Protein AF-A0A5C8MNL9-F1 (afdb_monomer_lite)

Sequence (63 aa):
MIRMYILLGFSFLFFHLHITGEISKYINMRYSYISFSAIFVFAFLTIVQLFFASREGKHEHCH

Radius of gyration: 15.81 Å; chains: 1; bounding box: 36×20×46 Å

Secondary structure (DSSP, 8-state):
-HHHHHHHHHHHHHHHHHHHSTHHHHS-GGGHHHHHHHHHHHHHHHHHHHHHHHHHTTSS---

pLDDT: mean 86.25, std 13.87, range [37.97, 95.88]

Structure (mmCIF, N/CA/C/O backbone):
data_AF-A0A5C8MNL9-F1
#
_entry.id   AF-A0A5C8MNL9-F1
#
loop_
_atom_site.group_PDB
_atom_site.id
_atom_site.type_symbol
_atom_site.label_atom_id
_atom_site.label_alt_id
_atom_site.label_comp_id
_atom_site.label_asym_id
_atom_site.label_entity_id
_atom_site.label_seq_id
_atom_site.pdbx_PDB_ins_code
_atom_site.Cartn_x
_atom_site.Cartn_y
_atom_site.Cartn_z
_atom_site.occupancy
_atom_site.B_iso_or_equiv
_atom_site.auth_seq_id
_atom_site.auth_comp_id
_atom_site.auth_asym_id
_atom_site.auth_atom_id
_atom_site.pdbx_PDB_model_num
ATOM 1 N N . MET A 1 1 ? 10.322 -13.452 -9.416 1.00 78.50 1 MET A N 1
ATOM 2 C CA . MET A 1 1 ? 8.860 -13.455 -9.664 1.00 78.50 1 MET A CA 1
ATOM 3 C C . MET A 1 1 ? 8.015 -13.727 -8.417 1.00 78.50 1 MET A C 1
ATOM 5 O O . MET A 1 1 ? 7.247 -12.847 -8.062 1.00 78.50 1 MET A O 1
ATOM 9 N N . ILE A 1 2 ? 8.174 -14.846 -7.689 1.00 88.25 2 ILE A N 1
ATOM 10 C CA . ILE A 1 2 ? 7.323 -15.169 -6.514 1.00 88.25 2 ILE A CA 1
ATOM 11 C C . ILE A 1 2 ? 7.252 -14.063 -5.445 1.00 88.25 2 ILE A C 1
ATOM 13 O O . ILE A 1 2 ? 6.178 -13.745 -4.944 1.00 88.25 2 ILE A O 1
ATOM 17 N N . ARG A 1 3 ? 8.381 -13.396 -5.174 1.00 87.12 3 ARG A N 1
ATOM 18 C CA . ARG A 1 3 ? 8.460 -12.271 -4.231 1.00 87.12 3 ARG A CA 1
ATOM 19 C C . ARG A 1 3 ? 7.518 -11.110 -4.601 1.00 87.12 3 ARG A C 1
ATOM 21 O O . ARG A 1 3 ? 6.939 -10.526 -3.700 1.00 87.12 3 ARG A O 1
ATOM 28 N N . MET A 1 4 ? 7.291 -10.823 -5.888 1.00 89.88 4 MET A N 1
ATOM 29 C CA . MET A 1 4 ? 6.344 -9.779 -6.318 1.00 89.88 4 MET A CA 1
ATOM 30 C C . MET A 1 4 ? 4.907 -10.126 -5.907 1.00 89.88 4 MET A C 1
ATOM 32 O O . MET A 1 4 ? 4.208 -9.277 -5.365 1.00 89.88 4 MET A O 1
ATOM 36 N N . TYR A 1 5 ? 4.481 -11.375 -6.123 1.00 90.12 5 TYR A N 1
ATOM 37 C CA . TYR A 1 5 ? 3.139 -11.829 -5.748 1.00 90.12 5 TYR A CA 1
ATOM 38 C C . TYR A 1 5 ? 2.926 -11.805 -4.235 1.00 90.12 5 TYR A C 1
ATOM 40 O O . TYR A 1 5 ? 1.839 -11.467 -3.779 1.00 90.12 5 TYR A O 1
ATOM 48 N N . ILE A 1 6 ? 3.972 -12.096 -3.456 1.00 93.62 6 ILE A N 1
ATOM 49 C CA . ILE A 1 6 ? 3.936 -11.973 -1.995 1.00 93.62 6 ILE A CA 1
ATOM 50 C C . ILE A 1 6 ? 3.699 -10.511 -1.591 1.00 93.62 6 ILE A C 1
ATOM 52 O O . ILE A 1 6 ? 2.807 -10.241 -0.791 1.00 93.62 6 ILE A O 1
ATOM 56 N N . LEU A 1 7 ? 4.443 -9.560 -2.167 1.00 93.94 7 LEU A N 1
ATOM 57 C CA . LEU A 1 7 ? 4.257 -8.133 -1.878 1.00 93.94 7 LEU A CA 1
ATOM 58 C C . LEU A 1 7 ? 2.858 -7.636 -2.266 1.00 93.94 7 LEU A C 1
ATOM 60 O O . LEU A 1 7 ? 2.224 -6.915 -1.495 1.00 93.94 7 LEU A O 1
ATOM 64 N N . LEU A 1 8 ? 2.369 -8.048 -3.436 1.00 93.19 8 LEU A N 1
ATOM 65 C CA . LEU A 1 8 ? 1.037 -7.691 -3.914 1.00 93.19 8 LEU A CA 1
ATOM 66 C C . LEU A 1 8 ? -0.056 -8.288 -3.017 1.00 93.19 8 LEU A C 1
ATOM 68 O O . LEU A 1 8 ? -1.001 -7.589 -2.654 1.00 93.19 8 LEU A O 1
ATOM 72 N N . GLY A 1 9 ? 0.112 -9.540 -2.585 1.00 94.81 9 GLY A N 1
ATOM 73 C CA . GLY A 1 9 ? -0.773 -10.199 -1.626 1.00 94.81 9 GLY A CA 1
ATOM 74 C C . GLY A 1 9 ? -0.826 -9.474 -0.281 1.00 94.81 9 GLY A C 1
ATOM 75 O O . GLY A 1 9 ? -1.914 -9.248 0.243 1.00 94.81 9 GLY A O 1
ATOM 76 N N . PHE A 1 10 ? 0.318 -9.031 0.251 1.00 93.62 10 PHE A N 1
ATOM 77 C CA . PHE A 1 10 ? 0.343 -8.216 1.468 1.00 93.62 10 PHE A CA 1
ATOM 78 C C . PHE A 1 10 ? -0.334 -6.860 1.269 1.00 93.62 10 PHE A C 1
ATOM 80 O O . PHE A 1 10 ? -1.150 -6.471 2.100 1.00 93.62 10 PHE A O 1
ATOM 87 N N . SER A 1 11 ? -0.062 -6.157 0.167 1.00 92.94 11 SER A N 1
ATOM 88 C CA . SER A 1 11 ? -0.729 -4.883 -0.129 1.00 92.94 11 SER A CA 1
ATOM 89 C C . SER A 1 11 ? -2.256 -5.046 -0.157 1.00 92.94 11 SER A C 1
ATOM 91 O O . SER A 1 11 ? -2.967 -4.286 0.501 1.00 92.94 11 SER A O 1
ATOM 93 N N . PHE A 1 12 ? -2.755 -6.101 -0.814 1.00 94.00 12 PHE A N 1
ATOM 94 C CA . PHE A 1 12 ? -4.182 -6.420 -0.859 1.00 94.00 12 PHE A CA 1
ATOM 95 C C . PHE A 1 12 ? -4.753 -6.791 0.514 1.00 94.00 12 PHE A C 1
ATOM 97 O O . PHE A 1 12 ? -5.818 -6.303 0.884 1.00 94.00 12 PHE A O 1
ATOM 104 N N . LEU A 1 13 ? -4.044 -7.607 1.297 1.00 93.88 13 LEU A N 1
ATOM 105 C CA . LEU A 1 13 ? -4.464 -7.995 2.644 1.00 93.88 13 LEU A CA 1
ATOM 106 C C . LEU A 1 13 ? -4.631 -6.773 3.555 1.00 93.88 13 LEU A C 1
ATOM 108 O O . LEU A 1 13 ? -5.672 -6.615 4.189 1.00 93.88 13 LEU A O 1
ATOM 112 N N . PHE A 1 14 ? -3.626 -5.894 3.603 1.00 92.69 14 PHE A N 1
ATOM 113 C CA . PHE A 1 14 ? -3.683 -4.683 4.423 1.00 92.69 14 PHE A CA 1
ATOM 114 C C . PHE A 1 14 ? -4.789 -3.736 3.953 1.00 92.69 14 PHE A C 1
ATOM 116 O O . PHE A 1 14 ? -5.499 -3.171 4.783 1.00 92.69 14 PHE A O 1
ATOM 123 N N . PHE A 1 15 ? -4.986 -3.608 2.641 1.00 92.88 15 PHE A N 1
ATOM 124 C CA . PHE A 1 15 ? -6.074 -2.814 2.079 1.00 92.88 15 PHE A CA 1
ATOM 125 C C . PHE A 1 15 ? -7.455 -3.376 2.450 1.00 92.88 15 PHE A C 1
ATOM 127 O O . PHE A 1 15 ? -8.316 -2.637 2.923 1.00 92.88 15 PHE A O 1
ATOM 134 N N . HIS A 1 16 ? -7.646 -4.692 2.326 1.00 93.81 16 HIS A N 1
ATOM 135 C CA . HIS A 1 16 ? -8.883 -5.375 2.700 1.00 93.81 16 HIS A CA 1
ATOM 136 C C . HIS A 1 16 ? -9.198 -5.212 4.193 1.00 93.81 16 HIS A C 1
ATOM 138 O O . HIS A 1 16 ? -10.317 -4.844 4.552 1.00 93.81 16 HIS A O 1
ATOM 144 N N . LEU A 1 17 ? -8.215 -5.429 5.074 1.00 92.88 17 LEU A N 1
ATOM 145 C CA . LEU A 1 17 ? -8.380 -5.234 6.521 1.00 92.88 17 LEU A CA 1
ATOM 146 C C . LEU A 1 17 ? -8.698 -3.777 6.880 1.00 92.88 17 LEU A C 1
ATOM 148 O O . LEU A 1 17 ? -9.440 -3.530 7.830 1.00 92.88 17 LEU A O 1
ATOM 152 N N . HIS A 1 18 ? -8.141 -2.816 6.139 1.00 90.31 18 HIS A N 1
ATOM 153 C CA . HIS A 1 18 ? -8.395 -1.400 6.378 1.00 90.31 18 HIS A CA 1
ATOM 154 C C . HIS A 1 18 ? -9.813 -0.994 5.955 1.00 90.31 18 HIS A C 1
ATOM 156 O O . HIS A 1 18 ? -10.495 -0.315 6.715 1.00 90.31 18 HIS A O 1
ATOM 162 N N . ILE A 1 19 ? -10.289 -1.458 4.792 1.00 91.00 19 ILE A N 1
ATOM 163 C CA . ILE A 1 19 ? -11.654 -1.178 4.309 1.00 91.00 19 ILE A CA 1
ATOM 164 C C . ILE A 1 19 ? -12.712 -1.831 5.197 1.00 91.00 19 ILE A C 1
ATOM 166 O O . ILE A 1 19 ? -13.719 -1.210 5.520 1.00 91.00 19 ILE A O 1
ATOM 170 N N . THR A 1 20 ? -12.494 -3.084 5.589 1.00 93.25 20 THR A N 1
ATOM 171 C CA . THR A 1 20 ? -13.450 -3.831 6.423 1.00 93.25 20 THR A CA 1
ATOM 172 C C . THR A 1 20 ? -13.467 -3.367 7.879 1.00 93.25 20 THR A C 1
ATOM 174 O O . THR A 1 20 ? -14.374 -3.728 8.621 1.00 93.25 20 THR A O 1
ATOM 177 N N . GLY A 1 21 ? -12.469 -2.590 8.319 1.00 89.06 21 GLY A N 1
ATOM 178 C CA . GLY A 1 21 ? -12.303 -2.201 9.723 1.00 89.06 21 GLY A CA 1
ATOM 179 C C . GLY A 1 21 ? -11.825 -3.341 10.635 1.00 89.06 21 GLY A C 1
ATOM 180 O O . GLY A 1 21 ? -11.563 -3.120 11.823 1.00 89.06 21 GLY A O 1
ATOM 181 N N . GLU A 1 22 ? -11.627 -4.543 10.083 1.00 92.44 22 GLU A N 1
ATOM 182 C CA . GLU A 1 22 ? -11.103 -5.723 10.782 1.00 92.44 22 GLU A CA 1
ATOM 183 C C . GLU A 1 22 ? -9.661 -5.506 11.266 1.00 92.44 22 GLU A C 1
ATOM 185 O O . GLU A 1 22 ? -9.199 -6.211 12.158 1.00 92.44 22 GLU A O 1
ATOM 190 N N . ILE A 1 23 ? -8.954 -4.487 10.756 1.00 90.31 23 ILE A N 1
ATOM 191 C CA . ILE A 1 23 ? -7.621 -4.092 11.237 1.00 90.31 23 ILE A CA 1
ATOM 192 C C . ILE A 1 23 ? -7.588 -3.864 12.762 1.00 90.31 23 ILE A C 1
ATOM 194 O O . ILE A 1 23 ? -6.593 -4.189 13.410 1.00 90.31 23 ILE A O 1
ATOM 198 N N . SER A 1 24 ? -8.703 -3.400 13.342 1.00 89.62 24 SER A N 1
ATOM 199 C CA . SER A 1 24 ? -8.904 -3.205 14.788 1.00 89.62 24 SER A CA 1
ATOM 200 C C . SER A 1 24 ? -8.704 -4.467 15.631 1.00 89.62 24 SER A C 1
ATOM 202 O O . SER A 1 24 ? -8.356 -4.377 16.807 1.00 89.62 24 SER A O 1
ATOM 204 N N . LYS A 1 25 ? -8.920 -5.643 15.033 1.00 90.81 25 LYS A N 1
ATOM 205 C CA . LYS A 1 25 ? -8.818 -6.954 15.679 1.00 90.81 25 LYS A CA 1
ATOM 206 C C . LYS A 1 25 ? -7.378 -7.451 15.780 1.00 90.81 25 LYS A C 1
ATOM 208 O O . LYS A 1 25 ? -7.069 -8.262 16.647 1.00 90.81 25 LYS A O 1
ATOM 213 N N . TYR A 1 26 ? -6.509 -6.980 14.889 1.00 90.50 26 TYR A N 1
ATOM 214 C CA . TYR A 1 26 ? -5.129 -7.455 14.770 1.00 90.50 26 TYR A CA 1
ATOM 215 C C . TYR A 1 26 ? -4.120 -6.478 15.359 1.00 90.50 26 TYR A C 1
ATOM 217 O O . TYR A 1 26 ? -3.084 -6.895 15.873 1.00 90.50 26 TYR A O 1
ATOM 225 N N . ILE A 1 27 ? -4.409 -5.179 15.285 1.00 89.94 27 ILE A N 1
ATOM 226 C CA . ILE A 1 27 ? -3.530 -4.140 15.803 1.00 89.94 27 ILE A CA 1
ATOM 227 C C . ILE A 1 27 ? -4.296 -3.167 16.687 1.00 89.94 27 ILE A C 1
ATOM 229 O O . ILE A 1 27 ? -5.474 -2.879 16.486 1.00 89.94 27 ILE A O 1
ATOM 233 N N . ASN A 1 28 ? -3.591 -2.604 17.661 1.00 91.31 28 ASN A N 1
ATOM 234 C CA . ASN A 1 28 ? -4.142 -1.532 18.469 1.00 91.31 28 ASN A CA 1
ATOM 235 C C . ASN A 1 28 ? -4.402 -0.300 17.583 1.00 91.31 28 ASN A C 1
ATOM 237 O O . ASN A 1 28 ? -3.484 0.213 16.939 1.00 91.31 28 ASN A O 1
ATOM 241 N N . MET A 1 29 ? -5.639 0.203 17.598 1.00 89.12 29 MET A N 1
ATOM 242 C CA . MET A 1 29 ? -6.091 1.314 16.754 1.00 89.12 29 MET A CA 1
ATOM 243 C C . MET A 1 29 ? -5.261 2.593 16.936 1.00 89.12 29 MET A C 1
ATOM 245 O O . MET A 1 29 ? -5.110 3.368 15.993 1.00 89.12 29 MET A O 1
ATOM 249 N N . ARG A 1 30 ? -4.629 2.779 18.106 1.00 91.62 30 ARG A N 1
ATOM 250 C CA . ARG A 1 30 ? -3.658 3.863 18.344 1.00 91.62 30 ARG A CA 1
ATOM 251 C C . ARG A 1 30 ? -2.523 3.889 17.308 1.00 91.62 30 ARG A C 1
ATOM 253 O O . ARG A 1 30 ? -1.988 4.953 17.019 1.00 91.62 30 ARG A O 1
ATOM 260 N N . TYR A 1 31 ? -2.180 2.734 16.742 1.00 90.06 31 TYR A N 1
ATOM 261 C CA . TYR A 1 31 ? -1.122 2.555 15.748 1.00 90.06 31 TYR A CA 1
ATOM 262 C C . TYR A 1 31 ? -1.660 2.241 14.345 1.00 90.06 31 TYR A C 1
ATOM 264 O O . TYR A 1 31 ? -0.893 1.842 13.471 1.00 90.06 31 TYR A O 1
ATOM 272 N N . SER A 1 32 ? -2.958 2.450 14.094 1.00 88.44 32 SER A N 1
ATOM 273 C CA . SER A 1 32 ? -3.601 2.177 12.796 1.00 88.44 32 SER A CA 1
ATOM 274 C C . SER A 1 32 ? -2.920 2.882 11.620 1.00 88.44 32 SER A C 1
ATOM 276 O O . SER A 1 32 ? -2.827 2.333 10.522 1.00 88.44 32 SER A O 1
ATOM 278 N N . TYR A 1 33 ? -2.327 4.051 11.875 1.00 90.19 33 TYR A N 1
ATOM 279 C CA . TYR A 1 33 ? -1.543 4.794 10.891 1.00 90.19 33 TYR A CA 1
ATOM 280 C C . TYR A 1 33 ? -0.346 4.001 10.332 1.00 90.19 33 TYR A C 1
ATOM 282 O O . TYR A 1 33 ? 0.009 4.197 9.173 1.00 90.19 33 TYR A O 1
ATOM 290 N N . ILE A 1 34 ? 0.259 3.095 11.116 1.00 91.00 34 ILE A 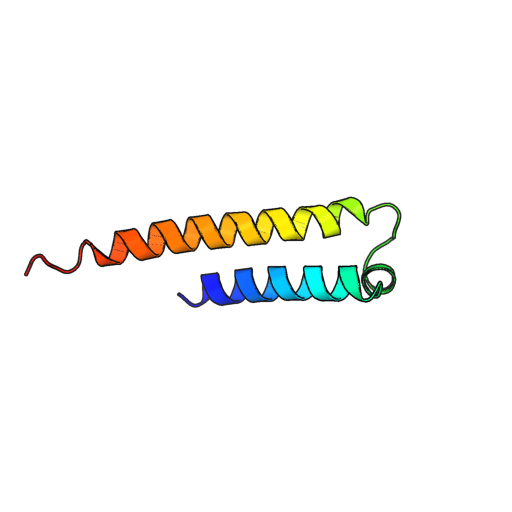N 1
ATOM 291 C CA . ILE A 1 34 ? 1.375 2.243 10.668 1.00 91.00 34 ILE A CA 1
ATOM 292 C C . ILE A 1 34 ? 0.867 1.199 9.674 1.00 91.00 34 ILE A C 1
ATOM 294 O O . ILE A 1 34 ? 1.471 0.978 8.630 1.00 91.00 34 ILE A O 1
ATOM 298 N N . SER A 1 35 ? -0.267 0.563 9.967 1.00 88.56 35 SER A N 1
ATOM 299 C CA . SER A 1 35 ? -0.873 -0.396 9.038 1.00 88.56 35 SER A CA 1
ATOM 300 C C . SER A 1 35 ? -1.397 0.279 7.775 1.00 88.56 35 SER A C 1
ATOM 302 O O . SER A 1 35 ? -1.288 -0.291 6.694 1.00 88.56 35 SER A O 1
ATOM 304 N N . PHE A 1 36 ? -1.914 1.503 7.886 1.00 90.38 36 PHE A N 1
ATOM 305 C CA . PHE A 1 36 ? -2.311 2.294 6.726 1.00 90.38 36 PHE A CA 1
ATOM 306 C C . PHE A 1 36 ? -1.103 2.669 5.855 1.00 90.38 36 PHE A C 1
ATOM 308 O O . PHE A 1 36 ? -1.141 2.489 4.640 1.00 90.38 36 PHE A O 1
ATOM 315 N N . SER A 1 37 ? 0.005 3.115 6.461 1.00 93.94 37 SER A N 1
ATOM 316 C CA . SER A 1 37 ? 1.226 3.445 5.718 1.00 93.94 37 SER A CA 1
ATOM 317 C C . SE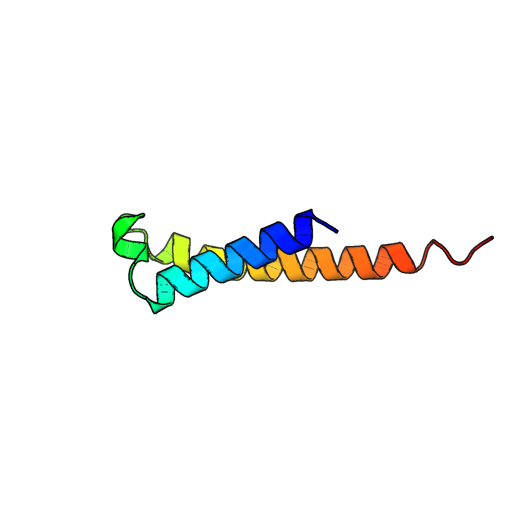R A 1 37 ? 1.882 2.215 5.078 1.00 93.94 37 SER A C 1
ATOM 319 O O . SER A 1 37 ? 2.443 2.322 3.985 1.00 93.94 37 SER A O 1
ATOM 321 N N . ALA A 1 38 ? 1.744 1.032 5.686 1.00 92.62 38 ALA A N 1
ATOM 322 C CA . ALA A 1 38 ? 2.253 -0.225 5.140 1.00 92.62 38 ALA A CA 1
ATOM 323 C C . ALA A 1 38 ? 1.686 -0.545 3.745 1.00 92.62 38 ALA A C 1
ATOM 325 O O . ALA A 1 38 ? 2.417 -1.068 2.905 1.00 92.62 38 ALA A O 1
ATOM 326 N N . ILE A 1 39 ? 0.431 -0.172 3.456 1.00 93.56 39 ILE A N 1
ATOM 327 C CA . ILE A 1 39 ? -0.177 -0.345 2.124 1.00 93.56 39 ILE A CA 1
ATOM 328 C C . ILE A 1 39 ? 0.667 0.371 1.063 1.00 93.56 39 ILE A C 1
ATOM 330 O O . ILE A 1 39 ? 1.021 -0.227 0.045 1.00 93.56 39 ILE A O 1
ATOM 334 N N . PHE A 1 40 ? 1.041 1.625 1.331 1.00 94.00 40 PHE A N 1
ATOM 335 C CA . PHE A 1 40 ? 1.855 2.438 0.427 1.00 94.00 40 PHE A CA 1
ATOM 336 C C . PHE A 1 40 ? 3.277 1.894 0.295 1.00 94.00 40 PHE A C 1
ATOM 338 O O . PHE A 1 40 ? 3.814 1.857 -0.810 1.00 94.00 40 PHE A O 1
ATOM 345 N N . VAL A 1 41 ? 3.871 1.415 1.392 1.00 95.88 41 VAL A N 1
ATOM 346 C CA . VAL A 1 41 ? 5.202 0.789 1.373 1.00 95.88 41 VAL A CA 1
ATOM 347 C C . VAL A 1 41 ? 5.198 -0.467 0.498 1.00 95.88 41 VAL A C 1
ATOM 349 O O . VAL A 1 41 ? 6.045 -0.599 -0.385 1.00 95.88 41 VAL A O 1
ATOM 352 N N . PHE A 1 42 ? 4.230 -1.370 0.678 1.00 95.38 42 PHE A N 1
ATOM 353 C CA . P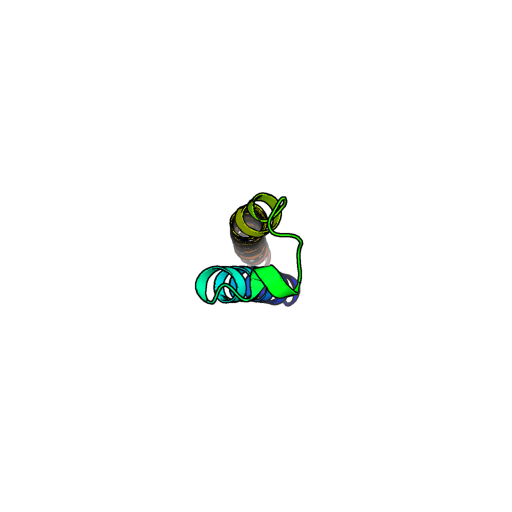HE A 1 42 ? 4.136 -2.586 -0.134 1.00 95.38 42 PHE A CA 1
ATOM 354 C C . PHE A 1 42 ? 3.825 -2.286 -1.602 1.00 95.38 42 PHE A C 1
ATOM 356 O O . PHE A 1 42 ? 4.421 -2.908 -2.485 1.00 95.38 42 PHE A O 1
ATOM 363 N N . ALA A 1 43 ? 2.956 -1.313 -1.885 1.00 92.94 43 ALA A N 1
ATOM 364 C CA . ALA A 1 43 ? 2.675 -0.876 -3.250 1.00 92.94 43 ALA A CA 1
ATOM 365 C C . ALA A 1 43 ? 3.934 -0.309 -3.929 1.00 92.94 43 ALA A C 1
ATOM 367 O O . ALA A 1 43 ? 4.283 -0.728 -5.034 1.00 92.94 43 ALA A O 1
ATOM 368 N N . PHE A 1 44 ? 4.673 0.569 -3.244 1.00 95.62 44 PHE A N 1
ATOM 369 C CA . PHE A 1 44 ? 5.927 1.131 -3.743 1.00 95.62 44 PHE A CA 1
ATOM 370 C C . PHE A 1 44 ? 6.965 0.042 -4.031 1.00 95.62 44 PHE A C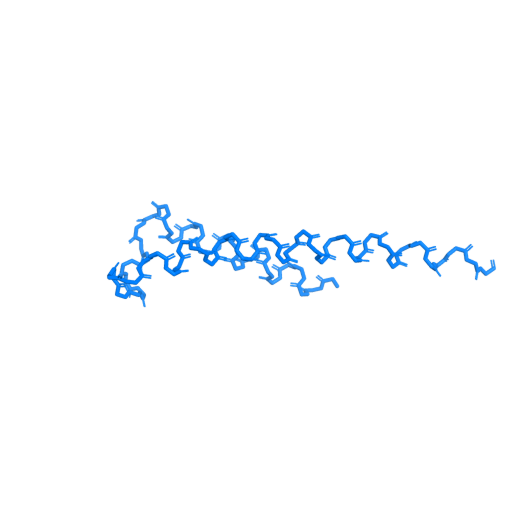 1
ATOM 372 O O . PHE A 1 44 ? 7.527 -0.011 -5.125 1.00 95.62 44 PHE A O 1
ATOM 379 N N . LEU A 1 45 ? 7.181 -0.876 -3.087 1.00 94.81 45 LEU A N 1
ATOM 380 C CA . LEU A 1 45 ? 8.125 -1.976 -3.272 1.00 94.81 45 LEU A CA 1
ATOM 381 C C . LEU A 1 45 ? 7.704 -2.917 -4.415 1.00 94.81 45 LEU A C 1
ATOM 383 O O . LEU A 1 45 ? 8.565 -3.423 -5.135 1.00 94.81 45 LEU A O 1
ATOM 387 N N . THR A 1 46 ? 6.398 -3.111 -4.632 1.00 93.56 46 THR A N 1
ATOM 388 C CA . THR A 1 46 ? 5.873 -3.880 -5.773 1.00 93.56 46 THR A CA 1
ATOM 389 C C . THR A 1 46 ? 6.236 -3.211 -7.100 1.00 93.56 46 THR A C 1
ATOM 391 O O . THR A 1 46 ? 6.715 -3.888 -8.008 1.00 93.56 46 THR A O 1
ATOM 394 N N . ILE A 1 47 ? 6.084 -1.885 -7.202 1.00 93.50 47 ILE A N 1
ATOM 395 C CA . ILE A 1 47 ? 6.457 -1.104 -8.396 1.00 93.50 47 ILE A CA 1
ATOM 396 C C . ILE A 1 47 ? 7.966 -1.174 -8.644 1.00 93.50 47 ILE A C 1
ATOM 398 O O . ILE A 1 47 ? 8.395 -1.442 -9.766 1.00 93.50 47 ILE A O 1
ATOM 402 N N . VAL A 1 48 ? 8.782 -0.983 -7.602 1.00 93.56 48 VAL A N 1
ATOM 403 C CA . VAL A 1 48 ? 10.245 -1.104 -7.697 1.00 93.56 48 VAL A CA 1
ATOM 404 C C . VAL A 1 48 ? 10.625 -2.486 -8.222 1.00 93.56 48 VAL A C 1
ATOM 406 O O . VAL A 1 48 ? 11.429 -2.613 -9.143 1.00 93.56 48 VAL A O 1
ATOM 409 N N . GLN A 1 49 ? 10.012 -3.536 -7.684 1.00 90.25 49 GLN A N 1
ATOM 410 C CA . GLN A 1 49 ? 10.296 -4.895 -8.111 1.00 90.25 49 GLN A CA 1
ATOM 411 C C . GLN A 1 49 ? 9.845 -5.181 -9.551 1.00 90.25 49 GLN A C 1
ATOM 413 O O . GLN A 1 49 ? 10.562 -5.873 -10.273 1.00 90.25 49 GLN A O 1
ATOM 418 N N . LEU A 1 50 ? 8.713 -4.624 -9.986 1.00 91.00 50 LEU A N 1
ATOM 419 C CA . LEU A 1 50 ? 8.255 -4.684 -11.376 1.00 91.00 50 LEU A CA 1
ATOM 420 C C . LEU A 1 50 ? 9.253 -3.995 -12.320 1.00 91.00 50 LEU A C 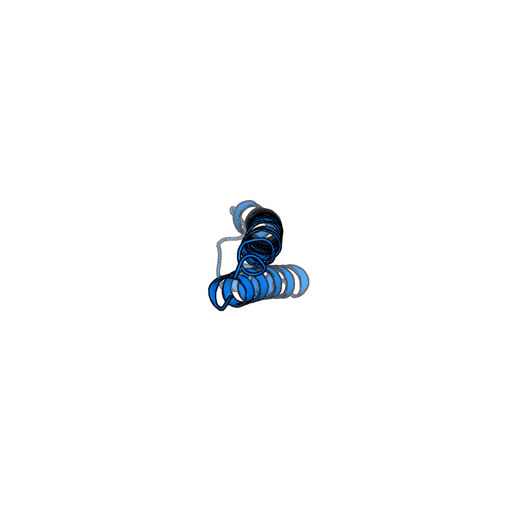1
ATOM 422 O O . LEU A 1 50 ? 9.562 -4.523 -13.390 1.00 91.00 50 LEU A O 1
ATOM 426 N N . PHE A 1 51 ? 9.790 -2.843 -11.912 1.00 91.56 51 PHE A N 1
ATOM 427 C CA . PHE A 1 51 ? 10.788 -2.103 -12.680 1.00 91.56 51 PHE A CA 1
ATOM 428 C C . PHE A 1 51 ? 12.081 -2.906 -12.852 1.00 91.56 51 PHE A C 1
ATOM 430 O O . PHE A 1 51 ? 12.582 -3.018 -13.969 1.00 91.56 51 PHE A O 1
ATOM 437 N N . PHE A 1 52 ? 12.597 -3.515 -11.781 1.00 89.19 52 PHE A N 1
ATOM 438 C CA . PHE A 1 52 ? 13.771 -4.389 -11.874 1.00 89.19 52 PHE A CA 1
ATOM 439 C C . PHE A 1 52 ? 13.499 -5.627 -12.739 1.00 89.19 52 PHE A C 1
ATOM 441 O O . PHE A 1 52 ? 14.269 -5.896 -13.656 1.00 89.19 52 PHE A O 1
ATOM 448 N N . ALA A 1 53 ? 12.362 -6.304 -12.546 1.00 86.56 53 ALA A N 1
ATOM 449 C CA . ALA A 1 53 ? 11.989 -7.466 -13.357 1.00 86.56 53 ALA A CA 1
ATOM 450 C C . ALA A 1 53 ? 11.883 -7.132 -14.859 1.00 86.56 53 ALA A C 1
ATOM 452 O O . ALA A 1 53 ? 12.335 -7.901 -15.702 1.00 86.56 53 ALA A O 1
ATOM 453 N N . SER A 1 54 ? 11.352 -5.952 -15.196 1.00 84.81 54 SER A N 1
ATOM 454 C CA . SER A 1 54 ? 11.268 -5.462 -16.582 1.00 84.81 54 SER A CA 1
ATOM 455 C C . SER A 1 54 ? 12.638 -5.150 -17.199 1.00 84.81 54 SER A C 1
ATOM 457 O O . SER A 1 54 ? 12.776 -5.126 -18.421 1.00 84.81 54 SER A O 1
ATOM 459 N N . ARG A 1 55 ? 13.655 -4.874 -16.372 1.00 83.56 55 ARG A N 1
ATOM 460 C CA . ARG A 1 55 ? 15.031 -4.622 -16.825 1.00 83.56 55 ARG A CA 1
ATOM 461 C C . AR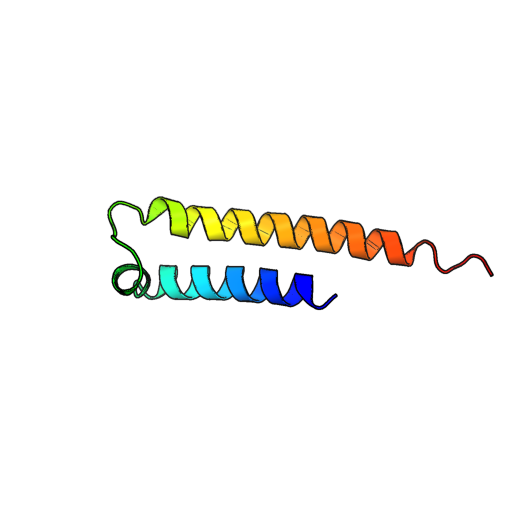G A 1 55 ? 15.832 -5.905 -16.995 1.00 83.56 55 ARG A C 1
ATOM 463 O O . ARG A 1 55 ? 16.639 -5.963 -17.915 1.00 83.56 55 ARG A O 1
ATOM 470 N N . GLU A 1 56 ? 15.597 -6.918 -16.167 1.00 68.38 56 GLU A N 1
ATOM 471 C CA . GLU A 1 56 ? 16.252 -8.225 -16.305 1.00 68.38 56 GLU A CA 1
ATOM 472 C C . GLU A 1 56 ? 15.896 -8.901 -17.637 1.00 68.38 56 GLU A C 1
ATOM 474 O O . GLU A 1 56 ? 16.783 -9.401 -18.321 1.00 68.38 56 GLU A O 1
ATOM 479 N N . GLY A 1 57 ? 14.648 -8.765 -18.103 1.00 58.78 57 GLY A N 1
ATOM 480 C CA . GLY A 1 57 ? 14.230 -9.256 -19.425 1.00 58.78 57 GLY A CA 1
ATOM 481 C C . GLY A 1 57 ? 14.918 -8.586 -20.629 1.00 58.78 57 GLY A C 1
ATOM 482 O O . GLY A 1 57 ? 14.755 -9.047 -21.753 1.00 58.78 57 GLY A O 1
ATOM 483 N N . LYS A 1 58 ? 15.699 -7.510 -20.434 1.00 55.16 58 LYS A N 1
ATOM 484 C CA . LYS A 1 58 ? 16.496 -6.882 -21.507 1.00 55.16 58 LYS A CA 1
ATOM 485 C C . LYS A 1 58 ? 17.889 -7.497 -21.679 1.00 55.16 58 LYS A C 1
ATOM 487 O O . LYS A 1 58 ? 18.527 -7.227 -22.691 1.00 55.16 58 LYS A O 1
ATOM 492 N N . HIS A 1 59 ? 18.357 -8.308 -20.730 1.00 50.78 59 HIS A N 1
ATOM 493 C CA . HIS A 1 59 ? 19.685 -8.931 -20.769 1.00 50.78 59 HIS A CA 1
ATOM 494 C C . HIS A 1 59 ? 19.689 -10.366 -21.329 1.00 50.78 59 HIS A C 1
ATOM 496 O O . HIS A 1 59 ? 20.736 -11.003 -21.317 1.00 50.78 59 HIS A O 1
ATOM 502 N N . GLU A 1 60 ? 18.567 -10.865 -21.861 1.00 51.59 60 GLU A N 1
ATOM 503 C CA . GLU A 1 60 ? 18.465 -12.229 -22.421 1.00 51.59 60 GLU A CA 1
ATOM 504 C C . GLU A 1 60 ? 18.404 -12.275 -23.964 1.00 51.59 60 GLU A C 1
ATOM 506 O O . GLU A 1 60 ? 18.183 -13.332 -24.544 1.00 51.59 60 GLU A O 1
ATOM 511 N N . HIS A 1 61 ? 18.643 -11.152 -24.654 1.00 48.34 61 HIS A N 1
ATOM 512 C CA . HIS A 1 61 ? 18.644 -11.073 -26.129 1.00 48.34 61 HIS A CA 1
ATOM 513 C C . HIS A 1 61 ? 20.041 -10.928 -26.772 1.00 48.34 61 HIS A C 1
ATOM 515 O O . HIS A 1 61 ? 20.142 -10.510 -27.923 1.00 48.34 61 HIS A O 1
ATOM 521 N N . CYS A 1 62 ? 21.114 -11.295 -26.065 1.00 42.41 62 CYS A N 1
ATOM 522 C CA . CYS A 1 62 ? 22.445 -11.472 -26.661 1.00 42.41 62 CYS A CA 1
ATOM 523 C C . CYS A 1 62 ? 22.898 -12.929 -26.507 1.00 42.41 62 CYS A C 1
ATOM 525 O O . CYS A 1 62 ? 23.641 -13.258 -25.585 1.00 42.41 62 CYS A O 1
ATOM 527 N N . HIS A 1 63 ? 22.440 -13.778 -27.423 1.00 37.97 63 HIS A N 1
ATOM 528 C CA . HIS A 1 63 ? 23.089 -15.028 -27.810 1.00 37.97 63 HIS A CA 1
ATOM 529 C C . HIS A 1 63 ? 23.147 -15.075 -29.333 1.00 37.97 63 HIS A C 1
ATOM 531 O O . HIS A 1 63 ? 22.119 -14.723 -29.957 1.00 37.97 63 HIS A O 1
#

Foldseek 3Di:
DVVLVVLVVLLVVLVVCVVVVVVVVVDPPVCNVVSVVSNVVSVVVSVVVVVVVVVVVVPPPDD